Protein AF-A0A0Q9JJY1-F1 (afdb_monomer)

Nearest PDB structures (foldseek):
  1ivy-assembly1_B  TM=5.895E-01  e=2.452E+00  Homo sapiens
  1fx0-assembly1_B  TM=5.094E-01  e=3.846E+00  Spinacia oleracea
  6rfs-assembly1_I  TM=4.551E-01  e=2.974E+00  Yarrowia lipolytica
  6x0o-assembly1_A  TM=4.992E-01  e=5.305E+00  Mycolicibacterium smegmatis MC2 155

Sequence (81 aa):
MPTVASCIDLVVHLAIDRDGTRRVVEIAAPTGSTTDAAVDVEAIFTRRRGDLLPTGARPARTAKFLAAGLDPEIVLAGGAR

Radius of gyration: 13.97 Å; Cα contacts (8 Å, |Δi|>4): 137; chains: 1; bounding box: 37×34×30 Å

Mean predicted aligned error: 4.91 Å

Foldseek 3Di:
DLVVLVVDQKDFDWDQDPVRDIDGQWIWGFQSDADPNHTDIGTQWGDDPNDTAGQLDDH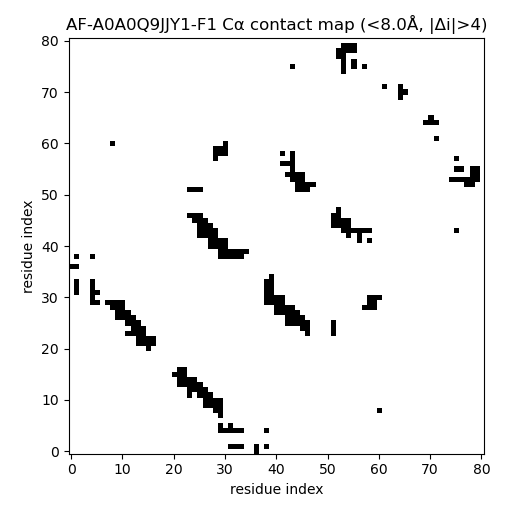NDCVVCVVVVHDCCVVSVGHDD

Secondary structure (DSSP, 8-state):
--TTTTT-S-EEEEEE-TTS-EEEEEEEEEEEEEETTEEEEEEEEEEETTEEEE-S---S--HHHHHTT--THHHHGGG--

pLDDT: mean 88.44, std 11.3, range [45.97, 97.69]

Structure (mmCIF, N/CA/C/O backbone):
data_AF-A0A0Q9JJY1-F1
#
_entry.id   AF-A0A0Q9JJY1-F1
#
loop_
_atom_site.group_PDB
_atom_site.id
_atom_site.type_symbol
_atom_site.label_atom_id
_atom_site.label_alt_id
_atom_site.label_comp_id
_atom_site.label_asym_id
_atom_site.label_entity_id
_atom_site.label_seq_id
_atom_site.pdbx_PDB_ins_code
_atom_site.Cartn_x
_atom_site.Cartn_y
_atom_site.Cartn_z
_atom_site.occupancy
_atom_site.B_iso_or_equiv
_atom_site.auth_seq_id
_atom_site.auth_comp_id
_atom_site.auth_asym_id
_atom_site.auth_atom_id
_atom_site.pdbx_PDB_model_num
ATOM 1 N N . MET A 1 1 ? 18.345 12.225 -3.363 1.00 55.12 1 MET A N 1
ATOM 2 C CA . MET A 1 1 ? 18.656 10.777 -3.353 1.00 55.12 1 MET A CA 1
ATOM 3 C C . MET A 1 1 ? 17.351 10.006 -3.182 1.00 55.12 1 MET A C 1
ATOM 5 O O . MET A 1 1 ? 16.706 10.221 -2.166 1.00 55.12 1 MET A O 1
ATOM 9 N N . PRO A 1 2 ? 16.944 9.136 -4.122 1.00 57.91 2 PRO A N 1
ATOM 10 C CA . PRO A 1 2 ? 15.684 8.379 -4.047 1.00 57.91 2 PRO A CA 1
ATOM 11 C C . PRO A 1 2 ? 15.764 7.149 -3.119 1.00 57.91 2 PRO A C 1
ATOM 13 O O . PRO A 1 2 ? 14.946 6.240 -3.203 1.00 57.91 2 PRO A O 1
ATOM 16 N N . THR A 1 3 ? 16.768 7.072 -2.245 1.00 68.56 3 THR A N 1
ATOM 17 C CA . THR A 1 3 ? 17.159 5.836 -1.549 1.00 68.56 3 THR A CA 1
ATOM 18 C C . THR A 1 3 ? 16.093 5.285 -0.609 1.00 68.56 3 THR A C 1
ATO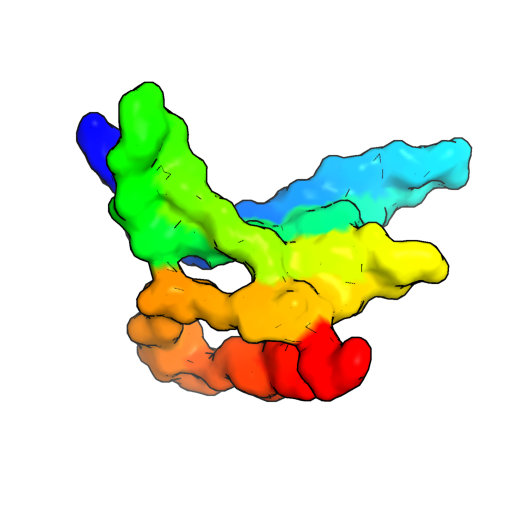M 20 O O . THR A 1 3 ? 16.021 4.076 -0.438 1.00 68.56 3 THR A O 1
ATOM 23 N N . VAL A 1 4 ? 15.240 6.130 -0.023 1.00 71.06 4 VAL A N 1
ATOM 24 C CA . VAL A 1 4 ? 14.104 5.652 0.786 1.00 71.06 4 VAL A CA 1
ATOM 25 C C . VAL A 1 4 ? 12.928 5.249 -0.107 1.00 71.06 4 VAL A C 1
ATOM 27 O O . VAL A 1 4 ? 12.319 4.207 0.121 1.00 71.06 4 VAL A O 1
ATOM 30 N N . ALA A 1 5 ? 12.660 6.020 -1.167 1.00 70.12 5 ALA A N 1
ATOM 31 C CA . ALA A 1 5 ? 11.586 5.751 -2.126 1.00 70.12 5 ALA A CA 1
ATOM 32 C C . ALA A 1 5 ? 11.721 4.376 -2.791 1.00 70.12 5 ALA A C 1
ATOM 34 O O . ALA A 1 5 ? 10.730 3.690 -3.022 1.00 70.12 5 ALA A O 1
ATOM 35 N N . SER A 1 6 ? 12.954 3.948 -3.077 1.00 74.81 6 SER A N 1
ATOM 36 C CA . SER A 1 6 ? 13.215 2.643 -3.687 1.00 74.81 6 SER A CA 1
ATOM 37 C C . SER A 1 6 ? 13.120 1.474 -2.697 1.00 74.81 6 SER A C 1
ATOM 39 O O . SER A 1 6 ? 12.922 0.330 -3.119 1.00 74.81 6 SER A O 1
ATOM 41 N N . CYS A 1 7 ? 13.220 1.727 -1.393 1.00 84.06 7 CYS A N 1
ATOM 42 C CA . CYS A 1 7 ? 13.169 0.687 -0.365 1.00 84.06 7 CYS A CA 1
ATOM 43 C C . CYS A 1 7 ? 11.746 0.374 0.106 1.00 84.06 7 CYS A C 1
ATOM 45 O O . CYS A 1 7 ? 11.507 -0.740 0.569 1.00 84.06 7 CYS A O 1
ATOM 47 N N . ILE A 1 8 ? 10.815 1.319 -0.030 1.00 88.00 8 ILE A N 1
ATOM 48 C CA . ILE A 1 8 ? 9.417 1.145 0.372 1.00 88.00 8 ILE A CA 1
ATOM 49 C C . ILE A 1 8 ? 8.594 0.652 -0.820 1.00 88.00 8 ILE A C 1
ATOM 51 O O . ILE A 1 8 ? 8.644 1.231 -1.903 1.00 88.00 8 ILE A O 1
ATOM 55 N N . ASP A 1 9 ? 7.828 -0.417 -0.603 1.00 90.56 9 ASP A N 1
ATOM 56 C CA . ASP A 1 9 ? 6.937 -0.987 -1.620 1.00 90.56 9 ASP A CA 1
ATOM 57 C C . ASP A 1 9 ? 5.483 -0.542 -1.429 1.00 90.56 9 ASP A C 1
ATOM 59 O O . ASP A 1 9 ? 4.771 -0.343 -2.408 1.00 90.56 9 ASP A O 1
ATOM 63 N N . LEU A 1 10 ? 5.051 -0.351 -0.176 1.00 93.44 10 LEU A N 1
ATOM 64 C CA . LEU A 1 10 ? 3.715 0.123 0.182 1.00 93.44 10 LEU A CA 1
ATOM 65 C C . LEU A 1 10 ? 3.767 1.037 1.410 1.00 93.44 10 LEU A C 1
ATOM 67 O O . LEU A 1 10 ? 4.532 0.802 2.346 1.00 93.44 10 LEU A O 1
ATOM 71 N N . VAL A 1 11 ? 2.888 2.036 1.425 1.00 94.69 11 VAL A N 1
ATOM 72 C CA . VAL A 1 11 ? 2.580 2.879 2.583 1.00 94.69 11 VAL A CA 1
ATOM 73 C C . VAL A 1 11 ? 1.123 2.637 2.966 1.00 94.69 11 VAL A C 1
ATOM 75 O O . VAL A 1 11 ? 0.230 2.770 2.131 1.00 94.69 11 VAL A O 1
ATOM 78 N N . VAL A 1 12 ? 0.875 2.280 4.228 1.00 97.12 12 VAL A N 1
ATOM 79 C CA . VAL A 1 12 ? -0.479 2.079 4.768 1.00 97.12 12 VAL A CA 1
ATOM 80 C C . VAL A 1 12 ? -0.804 3.236 5.701 1.00 97.12 12 VAL A C 1
ATOM 82 O O . VAL A 1 12 ? -0.248 3.338 6.795 1.00 97.12 12 VAL A O 1
ATOM 85 N N . HIS A 1 13 ? -1.711 4.110 5.273 1.00 97.25 13 HIS A N 1
ATOM 86 C CA . HIS A 1 13 ? -2.148 5.248 6.067 1.00 97.25 13 HIS A CA 1
ATOM 87 C C . HIS A 1 13 ? -3.340 4.840 6.938 1.00 97.25 13 HIS A C 1
ATOM 89 O O . HIS A 1 13 ? -4.397 4.430 6.447 1.00 97.25 13 HIS A O 1
ATOM 95 N N . LEU A 1 14 ? -3.161 4.958 8.253 1.00 97.62 14 LEU A N 1
ATOM 96 C CA . LEU A 1 14 ? -4.202 4.756 9.254 1.00 97.62 14 LEU A CA 1
ATOM 97 C C . LEU A 1 14 ? -4.715 6.101 9.773 1.00 97.62 14 LEU A C 1
ATOM 99 O O . LEU A 1 14 ? -3.917 6.982 10.085 1.00 97.62 14 LEU A O 1
ATOM 103 N N . ALA A 1 15 ? -6.025 6.212 9.968 1.00 96.06 15 ALA A N 1
ATOM 104 C CA . ALA A 1 15 ? -6.630 7.284 10.751 1.00 96.06 15 ALA A CA 1
ATOM 105 C C . ALA A 1 15 ? -7.376 6.708 11.958 1.00 96.06 15 ALA A C 1
ATOM 107 O O . ALA A 1 15 ? -7.714 5.521 11.994 1.00 96.06 15 ALA A O 1
ATOM 108 N N . ILE A 1 16 ? -7.617 7.557 12.953 1.00 96.12 16 ILE A N 1
ATOM 109 C CA . ILE A 1 16 ? -8.507 7.260 14.074 1.00 96.12 16 ILE A CA 1
ATOM 110 C C . ILE A 1 16 ? -9.867 7.865 13.731 1.00 96.12 16 ILE A C 1
ATOM 112 O O . ILE A 1 16 ? -9.976 9.079 13.555 1.00 96.12 16 ILE A O 1
ATOM 116 N N . ASP A 1 17 ? -10.886 7.017 13.618 1.00 88.56 17 ASP A N 1
ATOM 117 C CA . ASP A 1 17 ? -12.255 7.464 13.382 1.00 88.56 17 ASP A CA 1
ATOM 118 C C . ASP A 1 17 ? -12.871 8.069 14.652 1.00 88.56 17 ASP A C 1
ATOM 120 O O . ASP A 1 17 ? -12.325 7.988 15.753 1.00 88.56 17 ASP A O 1
ATOM 124 N N . ARG A 1 18 ? -14.051 8.683 14.513 1.00 89.69 18 ARG A N 1
ATOM 125 C CA . ARG A 1 18 ? -14.764 9.337 15.629 1.00 89.69 18 ARG A CA 1
ATOM 126 C C . ARG A 1 18 ? -15.110 8.390 16.784 1.00 89.69 18 ARG A C 1
ATOM 128 O O . ARG A 1 18 ? -15.331 8.859 17.893 1.00 89.69 18 ARG A O 1
ATOM 135 N N . ASP A 1 19 ? -15.167 7.087 16.521 1.00 93.50 19 ASP A N 1
ATOM 136 C CA . ASP A 1 19 ? -15.390 6.031 17.514 1.00 93.50 19 ASP A CA 1
ATOM 137 C C . ASP A 1 19 ? -14.092 5.580 18.220 1.00 93.50 19 ASP A C 1
ATOM 139 O O . ASP A 1 19 ? -14.119 4.659 19.032 1.00 93.50 19 ASP A O 1
ATOM 143 N N . GLY A 1 20 ? -12.952 6.213 17.917 1.00 95.06 20 GLY A N 1
ATOM 144 C CA . GLY A 1 20 ? -11.641 5.866 18.464 1.00 95.06 20 GLY A CA 1
ATOM 145 C C . GLY A 1 20 ? -10.972 4.668 17.783 1.00 95.06 20 GLY A C 1
ATOM 146 O O . GLY A 1 20 ? -9.862 4.289 18.165 1.00 95.06 20 GLY A O 1
ATOM 147 N N . THR A 1 21 ? -11.597 4.073 16.764 1.00 95.44 21 THR A N 1
ATOM 148 C CA . THR A 1 21 ? -11.058 2.891 16.082 1.00 95.44 21 THR A CA 1
ATOM 149 C C . THR A 1 21 ? -10.050 3.294 15.012 1.00 95.44 21 THR A C 1
ATOM 151 O O . THR A 1 21 ? -10.316 4.163 14.181 1.00 95.44 21 THR A O 1
ATOM 154 N N . ARG A 1 22 ? -8.891 2.624 14.983 1.00 96.81 22 ARG A N 1
ATOM 155 C CA . ARG A 1 22 ? -7.923 2.775 13.889 1.00 96.81 22 ARG A CA 1
ATOM 156 C C . ARG A 1 22 ? -8.415 2.045 12.648 1.00 96.81 22 ARG A C 1
ATOM 158 O O . ARG A 1 22 ? -8.678 0.845 12.702 1.00 96.81 22 ARG A O 1
ATOM 165 N N . ARG A 1 23 ? -8.483 2.749 11.523 1.00 96.12 23 ARG A N 1
ATOM 166 C CA . ARG A 1 23 ? -8.871 2.185 10.225 1.00 96.12 23 ARG A CA 1
ATOM 167 C C . ARG A 1 23 ? -7.894 2.618 9.145 1.00 96.12 23 ARG A C 1
ATOM 169 O O . ARG A 1 23 ? -7.371 3.729 9.174 1.00 96.12 23 ARG A O 1
ATOM 176 N N . VAL A 1 24 ? -7.666 1.724 8.186 1.00 97.50 24 VAL A N 1
ATOM 177 C CA . VAL A 1 24 ? -6.929 2.045 6.961 1.00 97.50 24 VAL A CA 1
ATOM 178 C C . VAL A 1 24 ? -7.772 3.004 6.138 1.00 97.50 24 VAL A C 1
ATOM 180 O O . VAL A 1 24 ? -8.893 2.664 5.750 1.00 97.50 24 VAL A O 1
ATOM 183 N N . VAL A 1 25 ? -7.234 4.195 5.892 1.00 96.94 25 VAL A N 1
ATOM 184 C CA . VAL A 1 25 ? -7.866 5.203 5.032 1.00 96.94 25 VAL A CA 1
ATOM 185 C C . VAL A 1 25 ? -7.314 5.165 3.614 1.00 96.94 25 VAL A C 1
ATOM 187 O O . VAL A 1 25 ? -8.047 5.462 2.673 1.00 96.94 25 VAL A O 1
ATOM 190 N N . GLU A 1 26 ? -6.064 4.732 3.455 1.00 97.69 26 GLU A N 1
ATOM 191 C CA . GLU A 1 26 ? -5.395 4.632 2.163 1.00 97.69 26 GLU A CA 1
ATOM 192 C C . GLU A 1 26 ? -4.277 3.584 2.200 1.00 97.69 26 GLU A C 1
ATOM 194 O O . GLU A 1 26 ? -3.592 3.416 3.214 1.00 97.69 26 GLU A O 1
ATOM 199 N N . ILE A 1 27 ? -4.084 2.896 1.077 1.00 97.38 27 ILE A N 1
ATOM 200 C CA . ILE A 1 27 ? -2.860 2.147 0.787 1.00 97.38 27 ILE A CA 1
ATOM 201 C C . ILE A 1 27 ? -2.287 2.730 -0.501 1.00 97.38 27 ILE A C 1
ATOM 203 O O . ILE A 1 27 ? -2.984 2.761 -1.516 1.00 97.38 27 ILE A O 1
ATOM 207 N N . ALA A 1 28 ? -1.033 3.171 -0.464 1.00 96.38 28 ALA A N 1
ATOM 208 C CA . ALA A 1 28 ? -0.344 3.772 -1.599 1.00 96.38 28 ALA A CA 1
ATOM 209 C 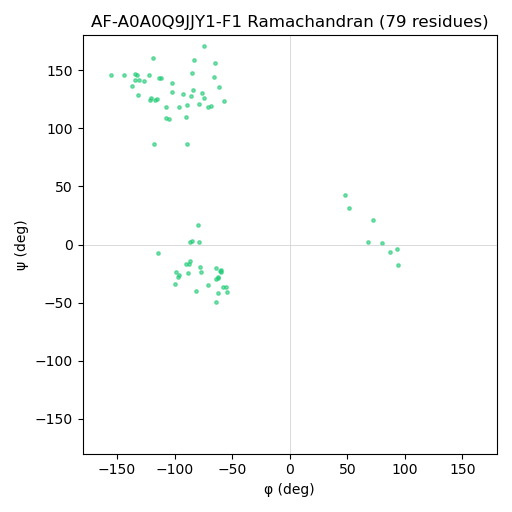C . ALA A 1 28 ? 0.933 3.001 -1.952 1.00 96.38 28 ALA A C 1
ATOM 211 O O . ALA A 1 28 ? 1.621 2.478 -1.073 1.00 96.38 28 ALA A O 1
ATOM 212 N N . ALA A 1 29 ? 1.249 2.945 -3.242 1.00 94.81 29 ALA A N 1
ATOM 213 C CA . ALA A 1 29 ? 2.458 2.338 -3.774 1.00 94.81 29 ALA A CA 1
ATOM 214 C C . ALA A 1 29 ? 3.417 3.441 -4.253 1.00 94.81 29 ALA A C 1
ATOM 216 O O . ALA A 1 29 ? 3.065 4.198 -5.162 1.00 94.81 29 ALA A O 1
ATOM 217 N N . PRO A 1 30 ? 4.624 3.559 -3.674 1.00 92.25 30 PRO A N 1
ATOM 218 C CA . PRO A 1 30 ? 5.664 4.411 -4.231 1.00 92.25 30 PRO A CA 1
ATOM 219 C C . PRO A 1 30 ? 6.065 3.952 -5.632 1.00 92.25 30 PRO A C 1
ATOM 221 O O . PRO A 1 30 ? 6.303 2.766 -5.876 1.00 92.25 30 PRO A O 1
ATOM 224 N N . THR A 1 31 ? 6.198 4.901 -6.552 1.00 88.44 31 THR A N 1
ATOM 225 C CA . THR A 1 31 ? 6.632 4.614 -7.928 1.00 88.44 31 THR A CA 1
ATOM 226 C C . THR A 1 31 ? 8.146 4.383 -8.004 1.00 88.44 31 THR A C 1
ATOM 228 O O . THR A 1 31 ? 8.640 3.710 -8.907 1.00 88.44 31 THR A O 1
ATOM 231 N N . GLY A 1 32 ? 8.891 4.927 -7.033 1.00 83.31 32 GLY A N 1
ATOM 232 C CA . GLY A 1 32 ? 10.351 5.007 -7.039 1.00 83.31 32 GLY A CA 1
ATOM 233 C C . GLY A 1 32 ? 10.899 6.254 -7.743 1.00 83.31 32 GLY A C 1
ATOM 234 O O . GLY A 1 32 ? 12.107 6.489 -7.670 1.00 83.31 32 GLY A O 1
ATOM 235 N N . SER A 1 33 ? 10.041 7.063 -8.378 1.00 84.31 33 SER A N 1
ATOM 236 C CA . SER A 1 33 ? 10.392 8.407 -8.844 1.00 84.31 33 SER A CA 1
ATOM 237 C C . SER A 1 33 ? 10.261 9.431 -7.715 1.00 84.31 33 SER A C 1
ATOM 239 O O . SER A 1 33 ? 9.619 9.195 -6.686 1.00 84.31 33 SER A O 1
ATOM 241 N N . THR A 1 34 ? 10.948 10.557 -7.882 1.00 85.19 34 THR A N 1
ATOM 242 C CA . THR A 1 34 ? 10.901 11.668 -6.936 1.00 85.19 34 THR A CA 1
ATOM 243 C C . THR A 1 34 ? 10.805 12.982 -7.688 1.00 85.19 34 THR A C 1
ATOM 245 O O . THR A 1 34 ? 11.598 13.199 -8.609 1.00 85.19 34 THR A O 1
ATOM 248 N N . THR A 1 35 ? 9.943 13.879 -7.223 1.00 86.00 35 THR A N 1
ATOM 249 C CA . THR A 1 35 ? 9.783 15.244 -7.737 1.00 86.00 35 THR A CA 1
ATOM 250 C C . THR A 1 35 ? 10.136 16.226 -6.624 1.00 86.00 35 THR A C 1
ATOM 252 O O . THR A 1 35 ? 9.592 16.120 -5.531 1.00 86.00 35 THR A O 1
ATOM 255 N N . ASP A 1 36 ? 11.081 17.144 -6.850 1.00 85.81 36 ASP A N 1
ATOM 256 C CA . ASP A 1 36 ? 11.499 18.161 -5.863 1.00 85.81 36 ASP A CA 1
ATOM 257 C C . ASP A 1 36 ? 11.780 17.608 -4.448 1.00 85.81 36 ASP A C 1
ATOM 259 O O . ASP A 1 36 ? 11.399 18.183 -3.432 1.00 85.81 36 ASP A O 1
ATOM 263 N N . ALA A 1 37 ? 12.462 16.458 -4.384 1.00 82.69 37 ALA A N 1
ATOM 264 C CA . ALA A 1 37 ? 12.761 15.694 -3.165 1.00 82.69 37 ALA A CA 1
ATOM 265 C C . ALA A 1 37 ? 11.559 15.037 -2.449 1.00 82.69 37 ALA A C 1
ATOM 267 O O . ALA A 1 37 ? 11.767 14.347 -1.448 1.00 82.69 37 ALA A O 1
ATOM 268 N N . ALA A 1 38 ? 10.340 15.156 -2.979 1.00 84.56 38 ALA A N 1
ATOM 269 C CA . ALA A 1 38 ? 9.189 14.357 -2.571 1.00 84.56 38 ALA A CA 1
ATOM 270 C C . ALA A 1 38 ? 9.160 13.016 -3.320 1.00 84.56 38 ALA A C 1
ATOM 272 O O . ALA A 1 38 ? 9.598 12.918 -4.464 1.00 84.56 38 ALA A O 1
ATOM 273 N N . VAL A 1 39 ? 8.663 11.970 -2.659 1.00 87.38 39 VAL A N 1
ATOM 274 C CA . VAL A 1 39 ? 8.477 10.649 -3.273 1.00 87.38 39 VAL A CA 1
ATOM 275 C C . VAL A 1 39 ? 7.134 10.615 -3.978 1.00 87.38 39 VAL A C 1
ATOM 277 O O . VAL A 1 39 ? 6.114 10.888 -3.345 1.00 87.38 39 VAL A O 1
ATOM 280 N N . ASP A 1 40 ? 7.132 10.231 -5.251 1.00 90.12 40 ASP A N 1
ATOM 281 C CA . ASP A 1 40 ? 5.884 10.056 -5.979 1.00 90.12 40 ASP A CA 1
ATOM 282 C C . ASP A 1 40 ? 5.228 8.737 -5.547 1.00 90.12 40 ASP A C 1
ATOM 284 O O . ASP A 1 40 ? 5.859 7.672 -5.483 1.00 90.12 40 ASP A O 1
ATOM 288 N N . VAL A 1 41 ? 3.943 8.820 -5.218 1.00 92.12 41 VAL A N 1
ATOM 289 C CA . VAL A 1 41 ? 3.141 7.699 -4.729 1.00 92.12 41 VAL A CA 1
ATOM 290 C C . VAL A 1 41 ? 1.804 7.674 -5.451 1.00 92.12 41 VAL A C 1
ATOM 292 O O . VAL A 1 41 ? 1.239 8.720 -5.769 1.00 92.12 41 VAL A O 1
ATOM 295 N N . GLU A 1 42 ? 1.279 6.475 -5.673 1.00 94.44 42 GLU A N 1
ATOM 296 C CA . GLU A 1 42 ? -0.043 6.280 -6.257 1.00 94.44 42 GLU A CA 1
ATOM 297 C C . GLU A 1 42 ? -0.934 5.501 -5.286 1.00 94.44 42 GLU A C 1
ATOM 299 O O . GLU A 1 42 ? -0.566 4.427 -4.805 1.00 94.44 42 GLU A O 1
ATOM 304 N N . ALA A 1 43 ? -2.109 6.045 -4.966 1.00 96.06 43 ALA A N 1
ATOM 305 C CA . ALA A 1 43 ? -3.070 5.377 -4.096 1.00 96.06 43 ALA A CA 1
ATOM 306 C C . ALA A 1 43 ? -3.683 4.174 -4.825 1.00 96.06 43 ALA A C 1
ATOM 308 O O . ALA A 1 43 ? -4.369 4.342 -5.833 1.00 96.06 43 ALA A O 1
ATOM 309 N N . ILE A 1 44 ? -3.478 2.969 -4.292 1.00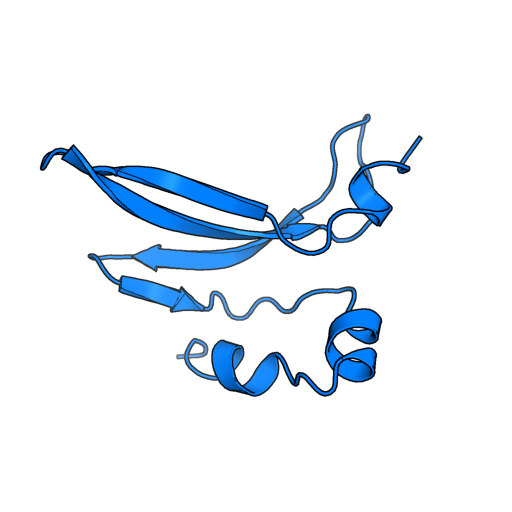 96.12 44 ILE A N 1
ATOM 310 C CA . ILE A 1 44 ? -4.016 1.709 -4.834 1.00 96.12 44 ILE A CA 1
ATOM 311 C C . ILE A 1 44 ? -5.315 1.285 -4.141 1.00 96.12 44 ILE A C 1
ATOM 313 O O . ILE A 1 44 ? -6.156 0.634 -4.757 1.00 96.12 44 ILE A O 1
ATOM 317 N N . PHE A 1 45 ? -5.521 1.710 -2.890 1.00 97.12 45 PHE A N 1
ATOM 318 C CA . PHE A 1 45 ? -6.792 1.581 -2.180 1.00 97.12 45 PHE A CA 1
ATOM 319 C C . PHE A 1 45 ? -7.155 2.884 -1.476 1.00 97.12 45 PHE A C 1
ATOM 321 O O . PHE A 1 45 ? -6.296 3.515 -0.864 1.00 97.12 45 PHE A O 1
ATOM 328 N N . THR A 1 46 ? -8.440 3.239 -1.487 1.00 96.81 46 THR A N 1
ATOM 329 C CA . THR A 1 46 ? -8.977 4.389 -0.741 1.00 96.81 46 THR A CA 1
ATOM 330 C C . THR A 1 46 ? -10.210 3.982 0.046 1.00 96.81 46 THR A C 1
ATOM 332 O O . THR A 1 46 ? -11.036 3.197 -0.428 1.00 96.81 46 THR A O 1
ATOM 335 N N . ARG A 1 47 ? -10.355 4.510 1.263 1.00 95.25 47 ARG A N 1
ATOM 336 C CA . ARG A 1 47 ? -11.552 4.271 2.064 1.00 95.25 47 ARG A CA 1
ATOM 337 C C . ARG A 1 47 ? -12.694 5.168 1.594 1.00 95.25 47 ARG A C 1
ATOM 339 O O . ARG A 1 47 ? -12.598 6.392 1.637 1.00 95.25 47 ARG A O 1
ATOM 346 N N . ARG A 1 48 ? -13.803 4.559 1.174 1.00 92.06 48 ARG A N 1
ATOM 347 C CA . ARG A 1 48 ? -15.027 5.244 0.743 1.00 92.06 48 ARG A CA 1
ATOM 348 C C . ARG A 1 48 ? -16.229 4.618 1.429 1.00 92.06 48 ARG A C 1
ATOM 350 O O . ARG A 1 48 ? -16.407 3.410 1.389 1.00 92.06 48 ARG A O 1
ATOM 357 N N . ARG A 1 49 ? -17.061 5.453 2.060 1.00 90.44 49 ARG A N 1
ATOM 358 C CA . ARG A 1 49 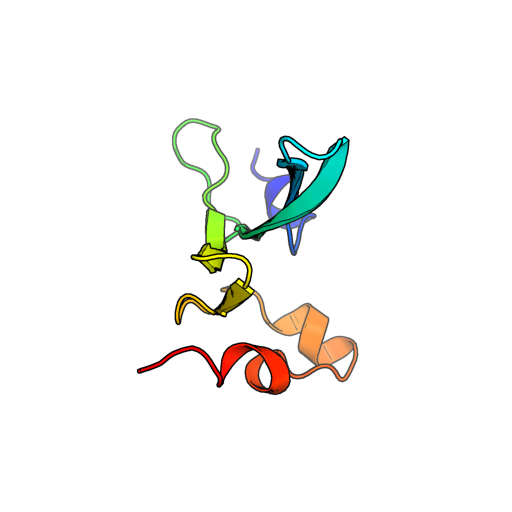? -18.303 5.028 2.740 1.00 90.44 49 ARG A CA 1
ATOM 359 C C . ARG A 1 49 ? -18.117 3.873 3.743 1.00 90.44 49 ARG A C 1
ATOM 361 O O . ARG A 1 49 ? -19.036 3.101 3.960 1.00 90.44 49 ARG A O 1
ATOM 368 N N . GLY A 1 50 ? -16.951 3.795 4.388 1.00 90.81 50 GLY A N 1
ATOM 369 C CA . GLY A 1 50 ?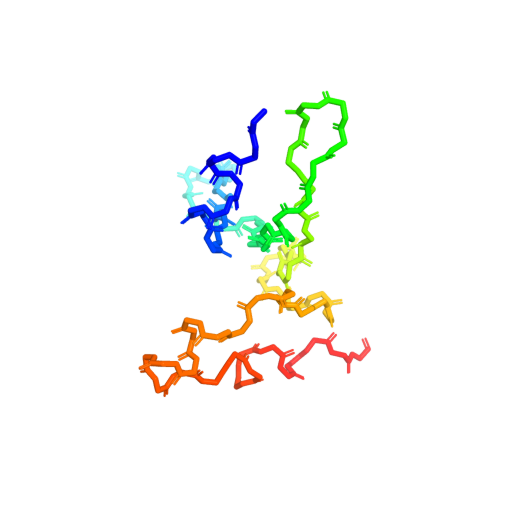 -16.653 2.767 5.391 1.00 90.81 50 GLY A CA 1
ATOM 370 C C . GLY A 1 50 ? -15.966 1.511 4.851 1.00 90.81 50 GLY A C 1
ATOM 371 O O . GLY A 1 50 ? -15.523 0.702 5.663 1.00 90.81 50 GLY A O 1
ATOM 372 N N . ASP A 1 51 ? -15.770 1.402 3.536 1.00 93.31 51 ASP A N 1
ATOM 373 C CA . ASP A 1 51 ? -15.088 0.277 2.892 1.00 93.31 51 ASP A CA 1
ATOM 374 C C . ASP A 1 51 ? -13.756 0.713 2.290 1.00 93.31 51 ASP A C 1
ATOM 376 O O . ASP A 1 51 ? -13.627 1.830 1.792 1.00 93.31 51 ASP A O 1
ATOM 380 N N . LEU A 1 52 ? -12.745 -0.155 2.349 1.00 94.94 52 LEU A N 1
ATOM 381 C CA . LEU A 1 52 ? -11.466 0.073 1.679 1.00 94.94 52 LEU A CA 1
ATOM 382 C C . LEU A 1 52 ? -11.551 -0.520 0.270 1.00 94.94 52 LEU A C 1
ATOM 384 O O . LEU A 1 52 ? -11.605 -1.738 0.124 1.00 94.94 52 LEU A O 1
ATOM 388 N N . LEU A 1 53 ? -11.594 0.337 -0.748 1.00 95.12 53 LEU A N 1
ATOM 389 C CA . LE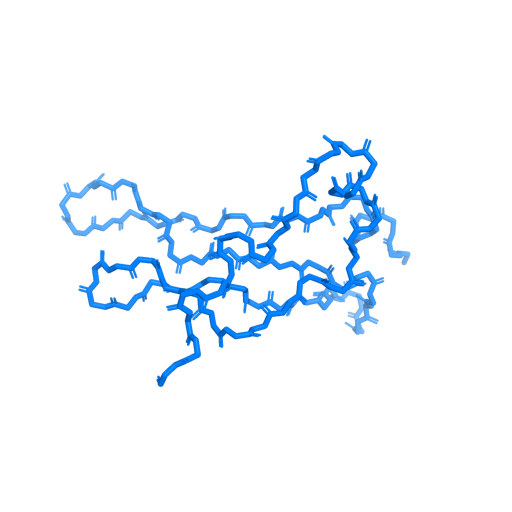U A 1 53 ? -11.859 -0.062 -2.130 1.00 95.12 53 LEU A CA 1
ATOM 390 C C . LEU A 1 53 ? -10.625 0.156 -3.012 1.00 95.12 53 LEU A C 1
ATOM 392 O O . LEU A 1 53 ? -9.933 1.163 -2.817 1.00 95.12 53 LEU A O 1
ATOM 396 N N . PRO A 1 54 ? -10.348 -0.733 -3.986 1.00 94.88 54 PRO A N 1
ATOM 397 C CA . PRO A 1 54 ? -9.269 -0.507 -4.936 1.00 94.88 54 PRO A CA 1
ATOM 398 C C . PRO A 1 54 ? -9.587 0.702 -5.816 1.00 94.88 54 PRO A C 1
ATOM 400 O O . PRO A 1 54 ? -10.737 0.930 -6.187 1.00 94.88 54 PRO A O 1
ATOM 403 N N . THR A 1 55 ? -8.566 1.477 -6.164 1.00 94.50 55 THR A N 1
ATOM 404 C CA . THR A 1 55 ? -8.715 2.683 -7.000 1.00 94.50 55 THR A CA 1
ATOM 405 C C . THR A 1 55 ? -8.671 2.389 -8.497 1.00 94.50 55 THR A C 1
ATOM 407 O O . THR A 1 55 ? -9.007 3.256 -9.296 1.00 94.50 55 THR A O 1
ATOM 410 N N . GLY A 1 56 ? -8.226 1.188 -8.880 1.00 92.62 56 GLY A N 1
ATOM 411 C CA . GLY A 1 56 ? -7.870 0.845 -10.257 1.00 92.62 56 GLY A CA 1
ATOM 412 C C . GLY A 1 56 ? -6.380 1.031 -10.562 1.00 92.62 56 GLY A C 1
ATOM 413 O O . GLY A 1 56 ? -5.881 0.399 -11.490 1.00 92.62 56 GLY A O 1
ATOM 414 N N . ALA A 1 57 ? -5.649 1.793 -9.745 1.00 93.25 57 ALA A N 1
ATOM 415 C CA . ALA A 1 57 ? -4.200 1.913 -9.860 1.00 93.25 57 ALA A CA 1
ATOM 416 C C . ALA A 1 57 ? -3.494 0.579 -9.583 1.00 93.25 57 ALA A C 1
ATOM 418 O O . ALA A 1 57 ? -4.029 -0.299 -8.895 1.00 93.25 57 ALA A O 1
ATOM 419 N N . ARG A 1 58 ? -2.276 0.435 -10.112 1.00 92.81 58 ARG A N 1
ATOM 420 C CA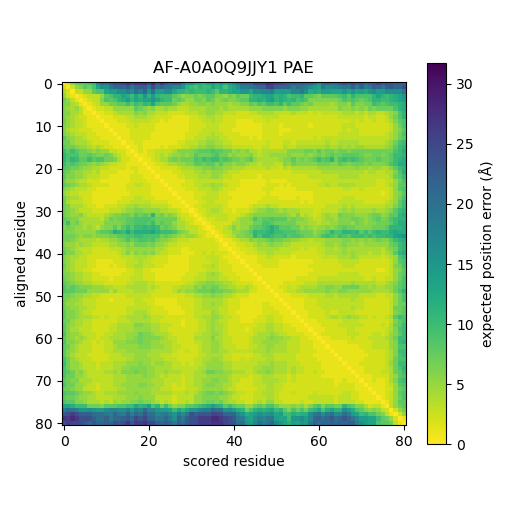 . ARG A 1 58 ? -1.432 -0.753 -9.940 1.00 92.81 58 ARG A CA 1
ATOM 421 C C . ARG A 1 58 ? -0.056 -0.352 -9.421 1.00 92.81 58 ARG A C 1
ATOM 423 O O . ARG A 1 58 ? 0.485 0.646 -9.888 1.00 92.81 58 ARG A O 1
ATOM 430 N N . PRO A 1 59 ? 0.551 -1.123 -8.500 1.00 92.44 59 PRO A N 1
ATOM 431 C CA . PRO A 1 59 ? 1.926 -0.871 -8.097 1.00 92.44 59 PRO A CA 1
ATOM 432 C C . PRO A 1 59 ? 2.851 -0.902 -9.317 1.00 92.44 59 PRO A C 1
ATOM 434 O O . PRO A 1 59 ? 2.936 -1.919 -10.003 1.00 92.44 59 PRO A O 1
ATOM 437 N N . ALA A 1 60 ? 3.601 0.176 -9.551 1.00 89.81 60 ALA A N 1
ATOM 438 C CA . ALA A 1 60 ? 4.570 0.238 -10.650 1.00 89.81 60 ALA A CA 1
ATOM 439 C C . ALA A 1 60 ? 5.671 -0.840 -10.536 1.00 89.81 60 ALA A C 1
ATOM 441 O O . ALA A 1 60 ? 6.315 -1.206 -11.517 1.00 89.81 60 ALA A O 1
ATOM 442 N N . ARG A 1 61 ? 5.904 -1.353 -9.322 1.00 88.94 61 ARG A N 1
ATOM 443 C CA . ARG A 1 61 ? 7.004 -2.261 -8.982 1.00 88.94 61 ARG A CA 1
ATOM 444 C C . ARG A 1 61 ? 6.465 -3.609 -8.508 1.00 88.94 61 ARG A C 1
ATOM 446 O O . ARG A 1 61 ? 6.324 -3.849 -7.314 1.00 88.94 61 ARG A O 1
ATOM 453 N N . THR A 1 62 ? 6.199 -4.515 -9.446 1.00 90.81 62 THR A N 1
ATOM 454 C CA . THR A 1 62 ? 5.611 -5.837 -9.151 1.00 90.81 62 THR A CA 1
ATOM 455 C C . THR A 1 62 ? 6.636 -6.927 -8.820 1.00 90.81 62 THR A C 1
ATOM 457 O O . THR A 1 62 ? 6.285 -7.945 -8.229 1.00 90.81 62 THR A O 1
ATOM 460 N N . ALA A 1 63 ? 7.918 -6.715 -9.141 1.00 91.62 63 ALA A N 1
ATOM 461 C CA . ALA A 1 63 ? 8.957 -7.747 -9.072 1.00 91.62 63 ALA A CA 1
ATOM 462 C C . ALA A 1 63 ? 9.081 -8.436 -7.700 1.00 91.62 63 ALA A C 1
ATOM 464 O O . ALA A 1 63 ? 9.226 -9.654 -7.640 1.00 91.62 63 ALA A O 1
ATOM 465 N N . LYS A 1 64 ? 8.993 -7.686 -6.592 1.00 90.44 64 LYS A N 1
ATOM 466 C CA . LYS A 1 64 ? 9.087 -8.259 -5.238 1.00 90.44 64 LYS A CA 1
ATOM 467 C C . LYS A 1 64 ? 7.865 -9.094 -4.855 1.00 90.44 64 LYS A C 1
ATOM 469 O O . LYS A 1 64 ? 8.024 -10.094 -4.166 1.00 90.44 64 LYS A O 1
ATOM 474 N N . PHE A 1 65 ? 6.672 -8.710 -5.314 1.00 91.62 65 PHE A N 1
ATOM 475 C CA . PHE A 1 65 ? 5.458 -9.498 -5.098 1.00 91.62 65 PHE A CA 1
ATOM 476 C C . PHE A 1 65 ? 5.584 -10.845 -5.807 1.00 91.62 65 PHE A C 1
ATOM 478 O O . PHE A 1 65 ? 5.464 -11.888 -5.172 1.00 91.62 65 PHE A O 1
ATOM 485 N N . LEU A 1 66 ? 5.966 -10.819 -7.087 1.00 93.00 66 LEU A N 1
ATOM 486 C CA . LEU A 1 66 ? 6.152 -12.028 -7.888 1.00 93.00 66 LEU A CA 1
ATOM 487 C C . LEU A 1 66 ? 7.264 -12.928 -7.334 1.00 93.00 66 LEU A C 1
ATOM 489 O O . LEU A 1 66 ? 7.084 -14.139 -7.251 1.00 93.00 66 LEU A O 1
ATOM 493 N N . ALA A 1 67 ? 8.387 -12.350 -6.893 1.00 94.19 67 ALA A N 1
ATOM 494 C CA . ALA A 1 67 ? 9.470 -13.100 -6.253 1.00 94.19 67 ALA A CA 1
ATOM 495 C C . ALA A 1 67 ? 9.034 -13.780 -4.941 1.00 94.19 67 ALA A C 1
ATOM 497 O O . ALA A 1 67 ? 9.576 -14.822 -4.582 1.00 94.19 67 ALA A O 1
ATOM 498 N N . ALA A 1 68 ? 8.043 -13.214 -4.246 1.00 94.75 68 ALA A N 1
ATOM 499 C CA . ALA A 1 68 ? 7.415 -13.809 -3.070 1.00 94.75 68 ALA A CA 1
ATOM 500 C C . ALA A 1 68 ? 6.258 -14.774 -3.413 1.00 94.75 68 ALA A C 1
ATOM 502 O O . ALA A 1 68 ? 5.615 -15.292 -2.502 1.00 94.75 68 ALA A O 1
ATOM 503 N N . GLY A 1 69 ? 5.972 -15.012 -4.699 1.00 95.56 69 GLY A N 1
ATOM 504 C CA . GLY A 1 69 ? 4.846 -15.837 -5.147 1.00 95.56 69 GLY A CA 1
ATOM 505 C C . GLY A 1 69 ? 3.474 -15.177 -4.963 1.00 95.56 69 GLY A C 1
ATOM 506 O O . GLY A 1 69 ? 2.465 -15.873 -4.904 1.00 95.56 69 GLY A O 1
ATOM 507 N N . LEU A 1 70 ? 3.429 -13.848 -4.842 1.00 94.00 70 LEU A N 1
ATOM 508 C CA . LEU A 1 70 ? 2.208 -13.066 -4.660 1.00 94.00 70 LEU A CA 1
ATOM 509 C C . LEU A 1 70 ? 1.802 -12.395 -5.975 1.00 94.00 70 LEU A C 1
ATOM 511 O O . LEU A 1 70 ? 2.613 -11.711 -6.601 1.00 94.00 70 LEU A O 1
ATOM 515 N N . ASP A 1 71 ? 0.528 -12.533 -6.343 1.00 92.44 71 ASP A N 1
ATOM 516 C CA . ASP A 1 71 ? -0.098 -11.784 -7.434 1.00 92.44 71 ASP A CA 1
ATOM 517 C C . ASP A 1 71 ? -1.010 -10.677 -6.864 1.00 92.44 71 ASP A C 1
ATOM 519 O O . ASP A 1 71 ? -2.073 -10.980 -6.308 1.00 92.44 71 ASP A O 1
ATOM 523 N N . PRO A 1 72 ? -0.619 -9.392 -6.975 1.00 90.31 72 PRO A N 1
ATOM 524 C CA . PRO A 1 72 ? -1.438 -8.270 -6.522 1.00 90.31 72 PRO A CA 1
ATOM 525 C C . PRO A 1 72 ? -2.808 -8.178 -7.207 1.00 90.31 72 PRO A C 1
ATOM 527 O O . PRO A 1 72 ? -3.735 -7.613 -6.623 1.00 90.31 72 PRO A O 1
ATOM 530 N N . GLU A 1 73 ? -2.980 -8.732 -8.410 1.00 91.38 73 GLU A N 1
ATOM 531 C CA . GLU A 1 73 ? -4.259 -8.653 -9.125 1.00 91.38 73 GLU A CA 1
ATOM 532 C C . GLU A 1 73 ? -5.398 -9.339 -8.370 1.00 91.38 73 GLU A C 1
ATOM 534 O O . GLU A 1 73 ? -6.536 -8.875 -8.435 1.00 91.38 73 GLU A O 1
ATOM 539 N N . ILE A 1 74 ? -5.093 -10.364 -7.566 1.00 90.81 74 ILE A N 1
ATOM 540 C CA . ILE A 1 74 ? -6.079 -11.077 -6.742 1.00 90.81 74 ILE A CA 1
ATOM 541 C C . ILE A 1 74 ? -6.849 -10.110 -5.830 1.00 90.81 74 ILE A C 1
ATOM 543 O O . ILE A 1 74 ? -8.049 -10.282 -5.618 1.00 90.81 74 ILE A O 1
ATOM 547 N N . VAL A 1 75 ? -6.181 -9.076 -5.306 1.00 89.56 75 VAL A N 1
ATOM 548 C CA . VAL A 1 75 ? -6.798 -8.084 -4.410 1.00 89.56 75 VAL A CA 1
ATOM 549 C C . VAL A 1 75 ? -7.207 -6.796 -5.131 1.00 89.56 75 VAL A C 1
ATOM 551 O O . VAL A 1 75 ? -8.099 -6.091 -4.661 1.00 89.56 75 VAL A O 1
ATOM 554 N N . LEU A 1 76 ? -6.587 -6.482 -6.274 1.00 90.38 76 LEU A N 1
ATOM 555 C CA . LEU A 1 76 ? -6.824 -5.241 -7.025 1.00 90.38 76 LEU A CA 1
ATOM 556 C C . LEU A 1 76 ? -7.950 -5.351 -8.068 1.00 90.38 76 LEU A C 1
ATOM 558 O O . LEU A 1 76 ? -8.476 -4.325 -8.510 1.00 90.38 76 LEU A O 1
ATOM 562 N N . ALA A 1 77 ? -8.360 -6.563 -8.451 1.00 81.44 77 ALA A N 1
ATOM 563 C CA . ALA A 1 77 ? -9.390 -6.790 -9.469 1.00 81.44 77 ALA A CA 1
ATOM 564 C C . ALA A 1 77 ? -10.790 -6.257 -9.091 1.00 81.44 77 ALA A C 1
ATOM 566 O O . ALA A 1 77 ? -11.611 -6.008 -9.970 1.00 81.44 77 ALA A O 1
ATOM 567 N N . GLY A 1 78 ? -11.076 -6.033 -7.804 1.00 69.25 78 GLY A N 1
ATOM 568 C CA . GLY A 1 78 ? -12.418 -5.678 -7.317 1.00 69.25 78 GLY A CA 1
ATOM 569 C C . GLY A 1 78 ? -12.863 -4.216 -7.489 1.00 69.25 78 GLY A C 1
ATOM 570 O O . GLY A 1 78 ? -13.936 -3.873 -7.002 1.00 69.25 78 GLY A O 1
ATOM 571 N N . GLY A 1 79 ? -12.054 -3.339 -8.102 1.00 55.97 79 GLY A N 1
ATOM 572 C CA . GLY A 1 79 ? -12.229 -1.874 -8.011 1.00 55.97 79 GLY A CA 1
ATOM 573 C C . GLY A 1 79 ? -12.589 -1.146 -9.306 1.00 55.97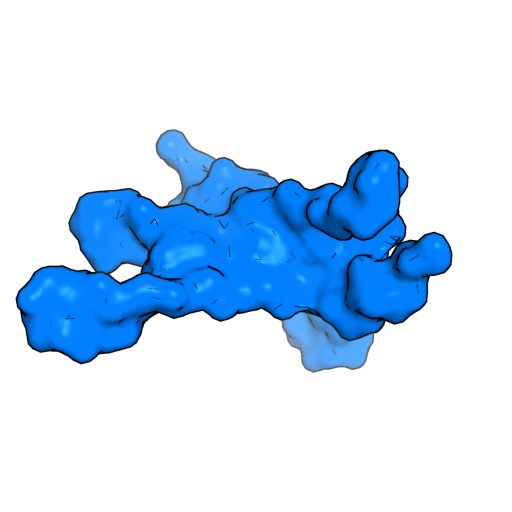 79 GLY A C 1
ATOM 574 O O . GLY A 1 79 ? -12.889 0.042 -9.267 1.00 55.97 79 GLY A O 1
ATOM 575 N N . ALA A 1 80 ? -12.570 -1.831 -10.450 1.00 47.72 80 ALA A N 1
ATOM 576 C CA . ALA A 1 80 ? -12.979 -1.247 -11.723 1.00 47.72 80 ALA A CA 1
ATOM 577 C C . ALA A 1 80 ? -14.487 -1.460 -11.932 1.00 47.72 80 ALA A C 1
ATOM 579 O O . ALA A 1 80 ? -14.900 -2.448 -12.541 1.00 47.72 80 ALA A O 1
ATOM 580 N N . ARG A 1 81 ? -15.316 -0.551 -11.412 1.00 45.97 81 ARG A N 1
ATOM 581 C CA . ARG A 1 81 ? -16.698 -0.399 -11.880 1.00 45.97 81 ARG A CA 1
ATOM 582 C C . ARG A 1 81 ? -17.167 1.045 -11.813 1.00 45.97 81 ARG A C 1
ATOM 584 O O . ARG A 1 81 ? -16.960 1.680 -10.758 1.00 45.97 81 ARG A O 1
#

Solvent-accessible surface area (backbone atoms only — not comparable to full-atom values): 4900 Å² total; per-residue (Å²): 131,58,70,64,38,66,70,44,69,67,47,78,42,69,45,70,45,99,88,69,49,78,42,69,46,33,34,28,22,38,62,45,51,67,58,95,90,40,67,41,65,44,61,33,26,41,50,55,98,90,41,77,38,33,60,61,52,71,65,76,70,54,66,67,40,52,76,70,73,41,67,66,58,82,73,41,66,84,26,81,125